Protein AF-A0A521WMK7-F1 (afdb_monomer_lite)

Secondary structure (DSSP, 8-state):
--PPPPPGGGS-------S---S-HHHHHHHHHHHHHHHHHHHHS-HHHHHHHHHHHHHHHHHHHHHHHHTTSS-HHHHHHHHHHHHHHHHHHHHHHHHHHHHHHTS------------

Foldseek 3Di:
DDDDDDDPVVDCPPDDPPDDPAAPQQLLVLLQVLVLVLVVCVVPHDPVSSVVSVVVSVVRSVVSLCVCVVSVNDDNVNSVRSNVNSVVNSVCVVVVVVVVVVVVVPDPDPDDPDDPDDD

pLDDT: mean 77.94, std 15.36, range [40.12, 96.75]

Structure (mmCIF, N/CA/C/O backbone):
data_AF-A0A521WMK7-F1
#
_entry.id   AF-A0A521WMK7-F1
#
loop_
_atom_site.group_PDB
_atom_site.id
_atom_site.type_symbol
_atom_site.label_atom_id
_atom_site.label_alt_id
_atom_site.label_comp_id
_atom_site.label_asym_id
_atom_site.label_entity_id
_atom_site.label_seq_id
_atom_site.pdbx_PDB_ins_code
_atom_site.Cartn_x
_atom_site.Cartn_y
_atom_site.Cartn_z
_atom_site.occupancy
_atom_site.B_iso_or_equiv
_at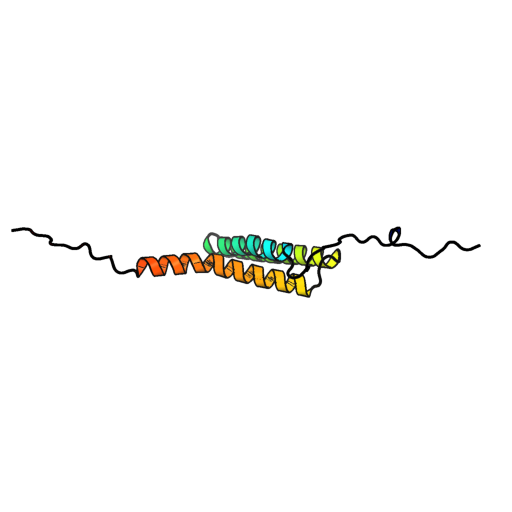om_site.auth_seq_id
_atom_site.auth_comp_id
_atom_site.auth_asym_id
_atom_site.auth_atom_id
_atom_site.pdbx_PDB_model_num
ATOM 1 N N . MET A 1 1 ? 44.479 3.454 -39.095 1.00 40.12 1 MET A N 1
ATOM 2 C CA . MET A 1 1 ? 43.082 3.635 -39.542 1.00 40.12 1 MET A CA 1
ATOM 3 C C . MET A 1 1 ? 42.165 3.337 -38.366 1.00 40.12 1 MET A C 1
ATOM 5 O O . MET A 1 1 ? 42.427 2.375 -37.663 1.00 40.12 1 MET A O 1
ATOM 9 N N . GLN A 1 2 ? 41.198 4.235 -38.144 1.00 51.38 2 GLN A N 1
ATOM 10 C CA . GLN A 1 2 ? 39.879 4.068 -37.507 1.00 51.38 2 GLN A CA 1
ATOM 11 C C . GLN A 1 2 ? 39.718 3.000 -36.408 1.00 51.38 2 GLN A C 1
ATOM 13 O O . GLN A 1 2 ? 39.744 1.804 -36.683 1.00 51.38 2 GLN A O 1
ATOM 18 N N . ARG A 1 3 ? 39.425 3.434 -35.171 1.00 48.44 3 ARG A N 1
ATOM 19 C CA . ARG A 1 3 ? 38.805 2.541 -34.180 1.00 48.44 3 ARG A CA 1
ATOM 20 C C . ARG A 1 3 ? 37.357 2.261 -34.590 1.00 48.44 3 ARG A C 1
ATOM 22 O O . ARG A 1 3 ? 36.616 3.189 -34.908 1.00 48.44 3 ARG A O 1
ATOM 29 N N . GLY A 1 4 ? 37.022 0.971 -34.619 1.00 58.97 4 GLY A N 1
ATOM 30 C CA . GLY A 1 4 ? 35.720 0.429 -34.991 1.00 58.97 4 GLY A CA 1
ATOM 31 C C . GLY A 1 4 ? 34.613 0.741 -33.985 1.00 58.97 4 GLY A C 1
ATOM 32 O O . GLY A 1 4 ? 34.859 1.228 -32.884 1.00 58.97 4 GLY A O 1
ATOM 33 N N . ARG A 1 5 ? 33.383 0.481 -34.428 1.00 60.72 5 ARG A N 1
ATOM 34 C CA . ARG A 1 5 ? 32.121 0.779 -33.741 1.00 60.72 5 ARG A CA 1
ATOM 35 C C . ARG A 1 5 ? 32.047 0.078 -32.369 1.00 60.72 5 ARG A C 1
ATOM 37 O O . ARG A 1 5 ? 32.475 -1.073 -32.300 1.00 60.72 5 ARG A O 1
ATOM 44 N N . PRO A 1 6 ? 31.471 0.722 -31.336 1.00 60.56 6 PRO A N 1
ATOM 45 C CA . PRO A 1 6 ? 31.174 0.085 -30.055 1.00 60.56 6 PRO A CA 1
ATOM 46 C C . PRO A 1 6 ? 30.462 -1.264 -30.229 1.00 60.56 6 PRO A C 1
ATOM 48 O O . PRO A 1 6 ? 29.457 -1.343 -30.938 1.00 60.56 6 PRO A O 1
ATOM 51 N N . THR A 1 7 ? 31.013 -2.310 -29.617 1.00 60.38 7 THR A N 1
ATOM 52 C CA . THR A 1 7 ? 30.410 -3.651 -29.479 1.00 60.38 7 THR A CA 1
ATOM 53 C C . THR A 1 7 ? 29.619 -3.731 -28.171 1.00 60.38 7 THR A C 1
ATOM 55 O O . THR A 1 7 ? 29.798 -2.871 -27.317 1.00 60.38 7 THR A O 1
ATOM 58 N N . ASP A 1 8 ? 28.794 -4.766 -27.971 1.00 55.56 8 ASP A N 1
ATOM 59 C CA . ASP A 1 8 ? 27.893 -4.956 -26.808 1.00 55.56 8 ASP A CA 1
ATOM 60 C C . ASP A 1 8 ? 28.535 -4.774 -25.410 1.00 55.56 8 ASP A C 1
ATOM 62 O O . ASP A 1 8 ? 27.831 -4.627 -24.417 1.00 55.56 8 ASP A O 1
ATOM 66 N N . ALA A 1 9 ? 29.866 -4.726 -25.318 1.00 55.50 9 ALA A N 1
ATOM 67 C CA . ALA A 1 9 ? 30.621 -4.347 -24.123 1.00 55.50 9 ALA A CA 1
ATOM 68 C C . ALA A 1 9 ? 30.491 -2.859 -23.715 1.00 55.50 9 ALA A C 1
ATOM 70 O O . ALA A 1 9 ? 30.765 -2.525 -22.564 1.00 55.50 9 ALA A O 1
ATOM 71 N N . ASP A 1 10 ? 30.076 -1.974 -24.626 1.00 52.16 10 ASP A N 1
ATOM 72 C CA . ASP A 1 10 ? 29.933 -0.529 -24.383 1.00 52.16 10 ASP A CA 1
ATOM 73 C C . ASP A 1 10 ? 28.505 -0.126 -23.965 1.00 52.16 10 ASP A C 1
ATOM 75 O O . ASP A 1 10 ? 28.255 1.021 -23.585 1.00 52.16 10 ASP A O 1
ATOM 79 N N . VAL A 1 11 ? 27.557 -1.067 -24.015 1.00 54.38 11 VAL A N 1
ATOM 80 C CA . VAL A 1 11 ? 26.168 -0.861 -23.598 1.00 54.38 11 VAL A CA 1
ATOM 81 C C . VAL A 1 11 ? 25.956 -1.602 -22.287 1.00 54.38 11 VAL A C 1
ATOM 83 O O . VAL A 1 11 ? 25.845 -2.823 -22.237 1.00 54.38 11 VAL A O 1
ATOM 86 N N . VAL A 1 12 ? 25.902 -0.848 -21.194 1.00 54.19 12 VAL A N 1
ATOM 87 C CA . VAL A 1 12 ? 25.613 -1.382 -19.862 1.00 54.19 12 VAL A CA 1
ATOM 88 C C . VAL A 1 12 ? 24.136 -1.798 -19.807 1.00 54.19 12 VAL A C 1
ATOM 90 O O . VAL A 1 12 ? 23.267 -1.018 -19.423 1.00 54.19 12 VAL A O 1
ATOM 93 N N . ILE A 1 13 ? 23.841 -3.034 -20.210 1.00 55.50 13 ILE A N 1
ATOM 94 C CA . ILE A 1 13 ? 22.547 -3.679 -19.960 1.00 55.50 13 ILE A CA 1
ATOM 95 C C . ILE A 1 13 ? 22.516 -4.036 -18.466 1.00 55.50 13 ILE A C 1
ATOM 97 O O . ILE A 1 13 ? 23.135 -5.011 -18.043 1.00 55.50 13 ILE A O 1
ATOM 101 N N . ARG A 1 14 ? 21.863 -3.210 -17.636 1.00 57.06 14 ARG A N 1
ATOM 102 C CA . ARG A 1 14 ? 21.841 -3.413 -16.171 1.00 57.06 14 ARG A CA 1
ATOM 103 C C . ARG A 1 14 ? 20.937 -4.548 -15.712 1.00 57.06 14 ARG A C 1
ATOM 105 O O . ARG A 1 14 ? 21.234 -5.141 -14.684 1.00 57.06 14 ARG A O 1
ATOM 112 N N . GLU A 1 15 ? 19.901 -4.896 -16.464 1.00 48.47 15 GLU A N 1
ATOM 113 C CA . GLU A 1 15 ? 19.073 -6.061 -16.167 1.00 48.47 15 GLU A CA 1
ATOM 114 C C . GLU A 1 15 ? 18.643 -6.724 -17.480 1.00 48.47 15 GLU A C 1
ATOM 116 O O . GLU A 1 15 ? 18.007 -6.107 -18.329 1.00 48.47 15 GLU A O 1
ATOM 121 N N . HIS A 1 16 ? 18.997 -7.999 -17.646 1.00 49.19 16 HIS A N 1
ATOM 122 C CA . HIS A 1 16 ? 18.308 -8.909 -18.554 1.00 49.19 16 HIS A CA 1
ATOM 123 C C . HIS A 1 16 ? 17.266 -9.675 -17.726 1.00 49.19 16 HIS A C 1
ATOM 125 O O . HIS A 1 16 ? 17.597 -10.736 -17.186 1.00 49.19 16 HIS A O 1
ATOM 131 N N . PRO A 1 17 ? 16.010 -9.207 -17.599 1.00 49.44 17 PRO A N 1
ATOM 132 C CA . PRO A 1 17 ? 14.948 -10.089 -17.160 1.00 49.44 17 PRO A CA 1
ATOM 133 C C . PRO A 1 17 ? 14.651 -11.031 -18.329 1.00 49.44 17 PRO A C 1
ATOM 135 O O . PRO A 1 17 ? 13.853 -10.745 -19.218 1.00 49.44 17 PRO A O 1
ATOM 138 N N . GLY A 1 18 ? 15.363 -12.156 -18.370 1.00 45.84 18 GLY A N 1
ATOM 139 C CA . GLY A 1 18 ? 15.006 -13.309 -19.189 1.00 45.84 18 GLY A CA 1
ATOM 140 C C . GLY A 1 18 ? 13.701 -13.908 -18.669 1.00 45.84 18 GLY A C 1
ATOM 141 O O . GLY A 1 18 ? 13.713 -14.891 -17.938 1.00 45.84 18 GLY A O 1
ATOM 142 N N . GLY A 1 19 ? 12.580 -13.266 -18.981 1.00 53.19 19 GLY A N 1
ATOM 143 C CA . GLY A 1 19 ? 11.240 -13.644 -18.546 1.00 53.19 19 GLY A CA 1
ATOM 144 C C . GLY A 1 19 ? 10.280 -12.480 -18.755 1.00 53.19 19 GLY A C 1
ATOM 145 O O . GLY A 1 19 ? 10.680 -11.327 -18.624 1.00 53.19 19 GLY A O 1
ATOM 146 N N . PHE A 1 20 ? 9.028 -12.764 -19.121 1.00 52.19 20 PHE A N 1
ATOM 147 C CA . PHE A 1 20 ? 7.996 -11.741 -19.308 1.00 52.19 20 PHE A CA 1
ATOM 148 C C . PHE A 1 20 ? 7.956 -10.806 -18.083 1.00 52.19 20 PHE A C 1
ATOM 150 O O . PHE A 1 20 ? 7.531 -11.210 -17.006 1.00 52.19 20 PHE A O 1
ATOM 157 N N . GLY A 1 21 ? 8.427 -9.561 -18.242 1.00 54.62 21 GLY A N 1
ATOM 158 C CA . GLY A 1 21 ? 8.533 -8.553 -17.173 1.00 54.62 21 GLY A CA 1
ATOM 159 C C . GLY A 1 21 ? 7.188 -7.987 -16.707 1.00 54.62 21 GLY A C 1
ATOM 160 O O . GLY A 1 21 ? 7.144 -7.082 -15.875 1.00 54.62 21 GLY A O 1
ATOM 161 N N . PHE A 1 22 ? 6.090 -8.524 -17.233 1.00 49.16 22 PHE A N 1
ATOM 162 C CA . PHE A 1 22 ? 4.738 -8.175 -16.845 1.00 49.16 22 PHE A CA 1
ATOM 163 C C . PHE A 1 22 ? 4.113 -9.300 -16.012 1.00 49.16 22 PHE A C 1
ATOM 165 O O . PHE A 1 22 ? 4.102 -10.448 -16.466 1.00 49.16 22 PHE A O 1
ATOM 172 N N . PRO A 1 23 ? 3.484 -8.987 -14.865 1.00 63.31 23 PRO A N 1
ATOM 173 C CA . PRO A 1 23 ? 3.494 -7.718 -14.120 1.00 63.31 23 PRO A CA 1
ATOM 174 C C . PRO A 1 23 ? 4.737 -7.587 -13.212 1.00 63.31 23 PRO A C 1
ATOM 176 O O . PRO A 1 23 ? 5.404 -8.578 -12.915 1.00 63.31 23 PRO A O 1
ATOM 179 N N . SER A 1 24 ? 5.032 -6.385 -12.696 1.00 69.81 24 SER A N 1
ATOM 180 C CA . SER A 1 24 ? 6.169 -6.214 -11.775 1.00 69.81 24 SER A CA 1
ATOM 181 C C . SER A 1 24 ? 5.922 -6.902 -10.423 1.00 69.81 24 SER A C 1
ATOM 183 O O . SER A 1 24 ? 5.153 -6.414 -9.589 1.00 69.81 24 SER A O 1
ATOM 185 N N . GLY A 1 25 ? 6.620 -8.015 -10.170 1.00 76.00 25 GLY A N 1
ATOM 186 C CA . GLY A 1 25 ? 6.525 -8.772 -8.913 1.00 76.00 25 GLY A CA 1
ATOM 187 C C . GLY A 1 25 ? 6.967 -7.983 -7.671 1.00 76.00 25 GLY A C 1
ATOM 188 O O . GLY A 1 25 ? 6.414 -8.175 -6.586 1.00 76.00 25 GLY A O 1
ATOM 189 N N . HIS A 1 26 ? 7.906 -7.041 -7.826 1.00 81.06 26 HIS A N 1
ATOM 190 C CA . HIS A 1 26 ? 8.330 -6.143 -6.744 1.00 81.06 26 HIS A CA 1
ATOM 191 C C . HIS A 1 26 ? 7.194 -5.211 -6.319 1.00 81.06 26 HIS A C 1
ATOM 193 O O . HIS A 1 26 ? 6.895 -5.096 -5.131 1.00 81.06 26 HIS A O 1
ATOM 199 N N . VAL A 1 27 ? 6.518 -4.589 -7.288 1.00 84.06 27 VAL A N 1
ATOM 200 C CA . VAL A 1 27 ? 5.393 -3.684 -7.017 1.00 84.06 27 VAL A CA 1
ATOM 201 C C . VAL A 1 27 ? 4.190 -4.462 -6.485 1.00 84.06 27 VAL A C 1
ATOM 203 O O . VAL A 1 27 ? 3.533 -4.006 -5.550 1.00 84.06 27 VAL A O 1
ATOM 206 N N . GLN A 1 28 ? 3.939 -5.665 -7.009 1.00 84.94 28 GLN A N 1
ATOM 207 C CA . GLN A 1 28 ? 2.902 -6.567 -6.502 1.00 84.94 28 GLN A CA 1
ATOM 208 C C . GLN A 1 28 ? 3.134 -6.932 -5.028 1.00 84.94 28 GLN A C 1
ATOM 210 O O . GLN A 1 28 ? 2.240 -6.743 -4.202 1.00 84.94 28 GLN A O 1
ATOM 215 N N . SER A 1 29 ? 4.335 -7.412 -4.685 1.00 84.25 29 SER A N 1
ATOM 216 C CA . SER A 1 29 ? 4.684 -7.821 -3.317 1.00 84.25 29 SER A CA 1
ATOM 217 C C . SER A 1 29 ? 4.665 -6.639 -2.348 1.00 84.25 29 SER A C 1
ATOM 219 O O . SER A 1 29 ? 4.111 -6.748 -1.255 1.00 84.25 29 SER A O 1
ATOM 221 N N . ALA A 1 30 ? 5.201 -5.486 -2.763 1.00 88.12 30 ALA A N 1
ATOM 222 C CA . ALA A 1 30 ? 5.149 -4.257 -1.979 1.00 88.12 30 ALA A CA 1
ATOM 223 C C . ALA A 1 30 ? 3.701 -3.835 -1.700 1.00 88.12 30 ALA A C 1
ATOM 225 O O . ALA A 1 30 ? 3.341 -3.568 -0.555 1.00 88.12 30 ALA A O 1
ATOM 226 N N . THR A 1 31 ? 2.848 -3.834 -2.726 1.00 89.25 31 THR A N 1
ATOM 227 C CA . THR A 1 31 ? 1.435 -3.470 -2.575 1.00 89.25 31 THR A CA 1
ATOM 228 C C . THR A 1 31 ? 0.708 -4.418 -1.627 1.00 89.25 31 THR A C 1
ATOM 230 O O . THR A 1 31 ? -0.064 -3.958 -0.788 1.00 89.25 31 THR A O 1
ATOM 233 N N . LEU A 1 32 ? 0.992 -5.722 -1.699 1.00 90.00 32 LEU A N 1
ATOM 234 C CA . LEU A 1 32 ? 0.411 -6.704 -0.788 1.00 90.00 32 LEU A CA 1
ATOM 235 C C . LEU A 1 32 ? 0.824 -6.452 0.667 1.00 90.00 32 LEU A C 1
ATOM 237 O O . LEU A 1 32 ? -0.037 -6.334 1.535 1.00 90.00 32 LEU A O 1
ATOM 241 N N . VAL A 1 33 ? 2.127 -6.344 0.938 1.00 91.62 33 VAL A N 1
ATOM 242 C CA . VAL A 1 33 ? 2.651 -6.201 2.305 1.00 91.62 33 VAL A CA 1
ATOM 243 C C . VAL A 1 33 ? 2.243 -4.861 2.916 1.00 91.62 33 VAL A C 1
ATOM 245 O O . VAL A 1 33 ? 1.641 -4.828 3.992 1.00 91.62 33 VAL A O 1
ATOM 248 N N . TYR A 1 34 ? 2.528 -3.753 2.228 1.00 93.12 34 TYR A N 1
ATOM 249 C CA . TYR A 1 34 ? 2.240 -2.417 2.747 1.00 93.12 34 TYR A CA 1
ATOM 250 C C . TYR A 1 34 ? 0.739 -2.125 2.769 1.00 93.12 34 TYR A C 1
ATOM 252 O O . TYR A 1 34 ? 0.247 -1.537 3.731 1.00 93.12 34 TYR A O 1
ATOM 260 N N . GLY A 1 35 ? -0.011 -2.580 1.761 1.00 91.06 35 GLY A N 1
ATOM 261 C CA . GLY A 1 35 ? -1.464 -2.432 1.720 1.00 91.06 35 GLY A CA 1
ATOM 262 C C . GLY A 1 35 ? -2.159 -3.217 2.831 1.00 91.06 35 GLY A C 1
ATOM 263 O O . GLY A 1 35 ? -3.022 -2.672 3.518 1.00 91.06 35 GLY A O 1
ATOM 264 N N . TYR A 1 36 ? -1.748 -4.464 3.080 1.00 92.62 36 TYR A N 1
ATOM 265 C CA . TYR A 1 36 ? -2.310 -5.264 4.170 1.00 92.62 36 TYR A CA 1
ATOM 266 C C . TYR A 1 36 ? -1.999 -4.662 5.547 1.00 92.62 36 TYR A C 1
ATOM 268 O O . TYR A 1 36 ? -2.892 -4.555 6.389 1.00 92.62 36 TYR A O 1
ATOM 276 N N . ALA A 1 37 ? -0.763 -4.200 5.766 1.00 92.81 37 ALA A N 1
ATOM 277 C CA . ALA A 1 37 ? -0.384 -3.521 7.004 1.00 92.81 37 ALA A CA 1
ATOM 278 C C . ALA A 1 37 ? -1.194 -2.231 7.223 1.00 92.81 37 ALA A C 1
ATOM 280 O O . ALA A 1 37 ? -1.687 -1.993 8.327 1.00 92.81 37 ALA A O 1
ATOM 281 N N . ALA A 1 38 ? -1.396 -1.434 6.169 1.00 93.06 38 ALA A N 1
ATOM 282 C CA . ALA A 1 38 ? -2.210 -0.225 6.227 1.00 93.06 38 ALA A CA 1
ATOM 283 C C . ALA A 1 38 ? -3.671 -0.535 6.592 1.00 93.06 38 ALA A C 1
ATOM 285 O O . ALA A 1 38 ? -4.229 0.109 7.479 1.00 93.06 38 ALA A O 1
ATOM 286 N N . VAL A 1 39 ? -4.279 -1.567 5.993 1.00 93.25 39 VAL A N 1
ATOM 287 C CA . VAL A 1 39 ? -5.632 -2.006 6.375 1.00 93.25 39 VAL A CA 1
ATOM 288 C C . VAL A 1 39 ? -5.666 -2.483 7.831 1.00 93.25 39 VAL A C 1
ATOM 290 O O . VAL A 1 39 ? -6.573 -2.106 8.575 1.00 93.25 39 VAL A O 1
ATOM 293 N N . GLY A 1 40 ? -4.671 -3.251 8.280 1.00 92.69 40 GLY A N 1
ATOM 294 C CA . GLY A 1 40 ? -4.543 -3.650 9.684 1.00 92.69 40 GLY A CA 1
ATOM 295 C C . GLY A 1 40 ? -4.521 -2.445 10.630 1.00 92.69 40 GLY A C 1
ATOM 296 O O . GLY A 1 40 ? -5.266 -2.412 11.610 1.00 92.69 40 GLY A O 1
ATOM 297 N N . ALA A 1 41 ? -3.762 -1.403 10.284 1.00 93.31 41 ALA A N 1
ATOM 298 C CA . ALA A 1 41 ? -3.713 -0.161 11.049 1.00 93.31 41 ALA A CA 1
ATOM 299 C C . ALA A 1 41 ? -5.084 0.532 11.131 1.00 93.31 41 ALA A C 1
ATOM 301 O O . ALA A 1 41 ? -5.464 0.986 12.208 1.00 93.31 41 ALA A O 1
ATOM 302 N N . THR A 1 42 ? -5.873 0.545 10.046 1.00 93.25 42 THR A N 1
ATOM 303 C CA . THR A 1 42 ? -7.241 1.111 10.073 1.00 93.25 42 THR A CA 1
ATOM 304 C C . THR A 1 42 ? -8.187 0.378 11.023 1.00 93.25 42 THR A C 1
ATOM 306 O O . THR A 1 42 ? -9.150 0.976 11.499 1.00 93.25 42 THR A O 1
ATOM 309 N N . ARG A 1 43 ? -7.914 -0.898 11.320 1.00 92.06 43 ARG A N 1
ATOM 310 C CA . ARG A 1 43 ? -8.727 -1.730 12.217 1.00 92.06 43 ARG A CA 1
ATOM 311 C C . ARG A 1 43 ? -8.255 -1.693 13.672 1.00 92.06 43 ARG A C 1
ATOM 313 O O . ARG A 1 43 ? -9.061 -1.942 14.561 1.00 92.06 43 ARG A O 1
ATOM 320 N N . MET A 1 44 ? -6.969 -1.430 13.917 1.00 94.56 44 MET A N 1
ATOM 321 C CA . MET A 1 44 ? -6.341 -1.617 15.235 1.00 94.56 44 MET A CA 1
ATOM 322 C C . MET A 1 44 ? -5.855 -0.322 15.894 1.00 94.56 44 MET A C 1
ATOM 324 O O . MET A 1 44 ? -5.578 -0.322 17.091 1.00 94.56 44 MET A O 1
ATOM 328 N N . MET A 1 45 ? -5.706 0.766 15.138 1.00 95.12 45 MET A N 1
ATOM 329 C CA . MET A 1 45 ? -5.077 2.001 15.614 1.00 95.12 45 MET A CA 1
ATOM 330 C C . MET A 1 45 ? -6.041 3.193 15.585 1.00 95.12 45 MET A C 1
ATOM 332 O O . MET A 1 45 ? -7.145 3.127 15.045 1.00 95.12 45 MET A O 1
ATOM 336 N N . SER A 1 46 ? -5.612 4.320 16.165 1.00 96.62 46 SER A N 1
ATOM 337 C CA . SER A 1 46 ? -6.350 5.583 16.066 1.00 96.62 46 SER A CA 1
ATOM 338 C C . SER A 1 46 ? -6.442 6.059 14.613 1.00 96.62 46 SER A C 1
ATOM 340 O O . SER A 1 46 ? -5.584 5.750 13.785 1.00 96.62 46 SER A O 1
ATOM 342 N N . ARG A 1 47 ? -7.457 6.876 14.302 1.00 94.06 47 ARG A N 1
ATOM 343 C CA . ARG A 1 47 ? -7.674 7.415 12.945 1.00 94.06 47 ARG A CA 1
ATOM 344 C C . ARG A 1 47 ? -6.432 8.114 12.387 1.00 94.06 47 ARG A C 1
ATOM 346 O O . ARG A 1 47 ? -6.114 7.940 11.216 1.00 94.06 47 ARG A O 1
ATOM 353 N N . THR A 1 48 ? -5.717 8.863 13.227 1.00 96.62 48 THR A N 1
ATOM 354 C CA . THR A 1 48 ? -4.483 9.557 12.839 1.00 96.62 48 THR A CA 1
ATOM 355 C C . THR A 1 48 ? -3.358 8.574 12.525 1.00 96.62 48 THR A C 1
ATOM 357 O O . THR A 1 48 ? -2.728 8.690 11.480 1.00 96.62 48 THR A O 1
ATOM 360 N N . ALA A 1 49 ? -3.129 7.574 13.382 1.00 94.69 49 ALA A N 1
ATOM 361 C CA . ALA A 1 49 ? -2.093 6.566 13.153 1.00 94.69 49 ALA A CA 1
ATOM 362 C C . ALA A 1 49 ? -2.386 5.719 11.903 1.00 94.69 49 ALA A C 1
ATOM 364 O O . ALA A 1 49 ? -1.487 5.461 11.106 1.00 94.69 49 ALA A O 1
ATOM 365 N N . ALA A 1 50 ? -3.652 5.362 11.681 1.00 94.50 50 ALA A N 1
ATOM 366 C CA . ALA A 1 50 ? -4.089 4.675 10.473 1.00 94.50 50 ALA A CA 1
ATOM 367 C C . ALA A 1 50 ? -3.866 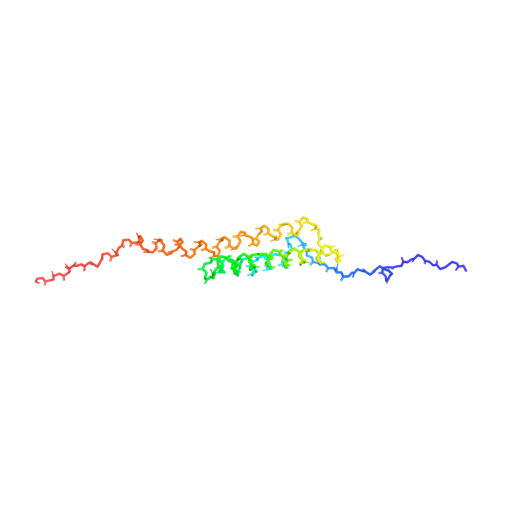5.520 9.209 1.00 94.50 50 ALA A C 1
ATOM 369 O O . ALA A 1 50 ? -3.353 5.011 8.217 1.00 94.50 50 ALA A O 1
ATOM 370 N N . ALA A 1 51 ? -4.196 6.816 9.244 1.00 92.75 51 ALA A N 1
ATOM 371 C CA . ALA A 1 51 ? -3.954 7.721 8.121 1.00 92.75 51 ALA A CA 1
ATOM 372 C C . ALA A 1 51 ? -2.457 7.845 7.792 1.00 92.75 51 ALA A C 1
ATOM 374 O O . ALA A 1 51 ? -2.081 7.802 6.622 1.00 92.75 51 ALA A O 1
ATOM 375 N N . ILE A 1 52 ? -1.600 7.925 8.817 1.00 96.75 52 ILE A N 1
ATOM 376 C CA . ILE A 1 52 ? -0.140 7.929 8.650 1.00 96.75 52 ILE A CA 1
ATOM 377 C C . ILE A 1 52 ? 0.333 6.615 8.018 1.00 96.75 52 ILE A C 1
ATOM 379 O O . ILE A 1 52 ? 1.114 6.647 7.070 1.00 96.75 52 ILE A 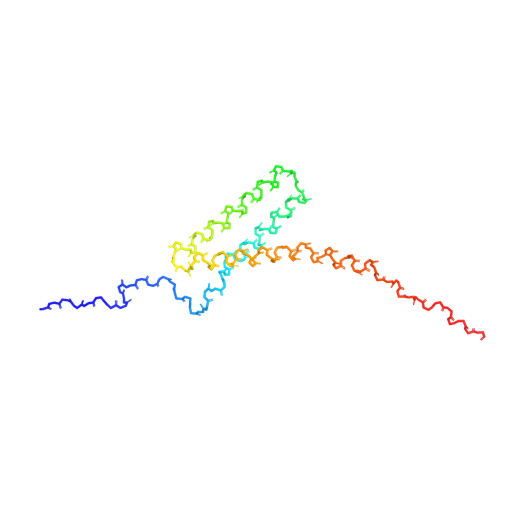O 1
ATOM 383 N N . ALA A 1 53 ? -0.159 5.467 8.490 1.00 94.06 53 ALA A N 1
ATOM 384 C CA . ALA A 1 53 ? 0.204 4.161 7.941 1.00 94.06 53 ALA A CA 1
ATOM 385 C C . ALA A 1 53 ? -0.205 4.015 6.465 1.00 94.06 53 ALA A C 1
ATOM 387 O O . ALA A 1 53 ? 0.583 3.533 5.652 1.00 94.06 53 ALA A O 1
ATOM 388 N N . VAL A 1 54 ? -1.404 4.483 6.100 1.00 92.38 54 VAL A N 1
ATOM 389 C CA . VAL A 1 54 ? -1.874 4.508 4.705 1.00 92.38 54 VAL A CA 1
ATOM 390 C C . VAL A 1 54 ? -0.991 5.413 3.847 1.00 92.38 54 VAL A C 1
ATOM 392 O O . VAL A 1 54 ? -0.546 4.994 2.781 1.00 92.38 54 VAL A O 1
ATOM 395 N N . ALA A 1 55 ? -0.690 6.629 4.309 1.00 93.94 55 ALA A N 1
ATOM 396 C CA . ALA A 1 55 ? 0.179 7.548 3.578 1.00 93.94 55 ALA A CA 1
ATOM 397 C C . ALA A 1 55 ? 1.587 6.959 3.378 1.00 93.94 55 ALA A C 1
ATOM 399 O O . ALA A 1 55 ? 2.114 6.982 2.267 1.00 93.94 55 ALA A O 1
ATOM 400 N N . ALA A 1 56 ? 2.167 6.365 4.424 1.00 95.38 56 ALA A N 1
ATOM 401 C CA . ALA A 1 56 ? 3.471 5.713 4.359 1.00 95.38 56 ALA A CA 1
ATOM 402 C C . ALA A 1 56 ? 3.484 4.539 3.365 1.00 95.38 56 ALA A C 1
ATOM 404 O O . ALA A 1 56 ? 4.420 4.417 2.576 1.00 95.38 56 ALA A O 1
ATOM 405 N N . ALA A 1 57 ? 2.431 3.714 3.351 1.00 93.19 57 ALA A N 1
ATOM 406 C CA . ALA A 1 57 ? 2.287 2.620 2.394 1.00 93.19 57 ALA A CA 1
ATOM 407 C C . ALA A 1 57 ? 2.239 3.126 0.944 1.00 93.19 57 ALA A C 1
ATOM 409 O O . ALA A 1 57 ? 2.954 2.604 0.089 1.00 93.19 57 ALA A O 1
ATOM 410 N N . LEU A 1 58 ? 1.449 4.170 0.668 1.00 91.06 58 LEU A N 1
ATOM 411 C CA . LEU A 1 58 ? 1.354 4.767 -0.669 1.00 91.06 58 LEU A CA 1
ATOM 412 C C . LEU A 1 58 ? 2.696 5.337 -1.140 1.00 91.06 58 LEU A C 1
ATOM 414 O O . LEU A 1 58 ? 3.091 5.111 -2.285 1.00 91.06 58 LEU A O 1
ATOM 418 N N . ILE A 1 59 ? 3.412 6.035 -0.255 1.00 94.44 59 ILE A N 1
ATOM 419 C CA . ILE A 1 59 ? 4.742 6.581 -0.548 1.00 94.44 59 ILE A CA 1
ATOM 420 C C . ILE A 1 59 ? 5.721 5.447 -0.867 1.00 94.44 59 ILE A C 1
ATOM 422 O O . ILE A 1 59 ? 6.402 5.511 -1.888 1.00 94.44 59 ILE A O 1
ATOM 426 N N . ALA A 1 60 ? 5.759 4.390 -0.050 1.00 92.56 60 ALA A N 1
ATOM 427 C CA . ALA A 1 60 ? 6.663 3.259 -0.254 1.00 92.56 60 ALA A CA 1
ATOM 428 C C . ALA A 1 60 ? 6.397 2.531 -1.583 1.00 92.56 60 ALA A C 1
ATOM 430 O O . ALA A 1 60 ? 7.325 2.312 -2.358 1.00 92.56 60 ALA A O 1
ATOM 431 N N . ILE A 1 61 ? 5.134 2.205 -1.883 1.00 90.31 61 ILE A N 1
ATOM 432 C CA . ILE A 1 61 ? 4.753 1.528 -3.135 1.00 90.31 61 ILE A CA 1
ATOM 433 C C . ILE A 1 61 ? 5.123 2.389 -4.347 1.00 90.31 61 ILE A C 1
ATOM 435 O O . ILE A 1 61 ? 5.683 1.881 -5.319 1.00 90.31 61 ILE A O 1
ATOM 439 N N . THR A 1 62 ? 4.856 3.696 -4.276 1.00 87.19 62 THR A N 1
ATOM 440 C CA . THR A 1 62 ? 5.178 4.634 -5.361 1.00 87.19 62 THR A CA 1
ATOM 441 C C . THR A 1 62 ? 6.686 4.756 -5.560 1.00 87.19 62 THR A C 1
ATOM 443 O O . THR A 1 62 ? 7.150 4.703 -6.694 1.00 87.19 62 THR A O 1
ATOM 446 N N . ALA A 1 63 ? 7.461 4.862 -4.477 1.00 91.12 63 ALA A N 1
ATOM 447 C CA . ALA A 1 63 ? 8.919 4.937 -4.539 1.00 91.12 63 ALA A CA 1
ATOM 448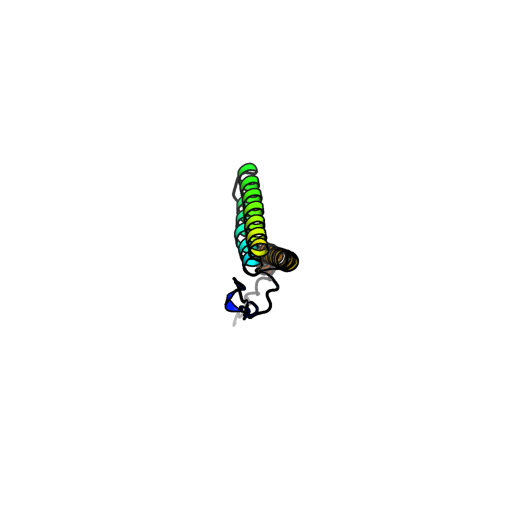 C C . ALA A 1 63 ? 9.531 3.668 -5.154 1.00 91.12 63 ALA A C 1
ATOM 450 O O . ALA A 1 63 ? 10.415 3.763 -6.001 1.00 91.12 63 ALA A O 1
ATOM 451 N N . ILE A 1 64 ? 9.015 2.487 -4.795 1.00 89.69 64 ILE A N 1
ATOM 452 C CA . ILE A 1 64 ? 9.435 1.206 -5.383 1.00 89.69 64 ILE A CA 1
ATOM 453 C C . ILE A 1 64 ? 9.075 1.152 -6.871 1.00 89.69 64 ILE A C 1
ATOM 455 O O . ILE A 1 64 ? 9.908 0.774 -7.690 1.00 89.69 64 ILE A O 1
ATOM 459 N N . GLY A 1 65 ? 7.856 1.555 -7.242 1.00 84.62 65 GLY A N 1
ATOM 460 C CA . GLY A 1 65 ? 7.442 1.635 -8.644 1.00 84.62 65 GLY A CA 1
ATOM 461 C C . GLY A 1 65 ? 8.328 2.580 -9.458 1.00 84.62 65 GLY A C 1
ATOM 462 O O . GLY A 1 65 ? 8.752 2.232 -10.558 1.00 84.62 65 GLY A O 1
ATOM 463 N N . PHE A 1 66 ? 8.665 3.740 -8.893 1.00 86.38 66 PHE A N 1
ATOM 464 C CA . PHE A 1 66 ? 9.565 4.703 -9.518 1.00 86.38 66 PHE A CA 1
ATOM 465 C C . PHE A 1 66 ? 10.974 4.132 -9.706 1.00 86.38 66 PHE A C 1
ATOM 467 O O . PHE A 1 66 ? 11.503 4.221 -10.806 1.00 86.38 66 PHE A O 1
ATOM 474 N N . ASP A 1 67 ? 11.552 3.489 -8.687 1.00 85.38 67 ASP A N 1
ATOM 475 C CA . ASP A 1 67 ? 12.860 2.823 -8.773 1.00 85.38 67 ASP A CA 1
ATOM 476 C C . ASP A 1 67 ? 12.902 1.780 -9.904 1.00 85.38 67 ASP A C 1
ATOM 478 O O . ASP A 1 67 ? 13.866 1.712 -10.670 1.00 85.38 67 ASP A O 1
ATOM 482 N N . ARG A 1 68 ? 11.820 1.010 -10.080 1.00 82.38 68 ARG A N 1
ATOM 483 C CA . ARG A 1 68 ? 11.717 0.016 -11.159 1.00 82.38 68 ARG A CA 1
ATOM 484 C C . ARG A 1 68 ? 11.681 0.640 -12.556 1.00 82.38 68 ARG A C 1
ATOM 486 O O . ARG A 1 68 ? 12.295 0.097 -13.472 1.00 82.38 68 ARG A O 1
ATOM 493 N N . VAL A 1 69 ? 10.990 1.767 -12.726 1.00 84.44 69 VAL A N 1
ATOM 494 C CA . VAL A 1 69 ? 10.952 2.490 -14.011 1.00 84.44 69 VAL A CA 1
ATOM 495 C C . VAL A 1 69 ? 12.271 3.219 -14.263 1.00 84.44 69 VAL A C 1
ATOM 497 O O . VAL A 1 69 ? 12.801 3.169 -15.368 1.00 84.44 69 VAL A O 1
ATOM 500 N N . TYR A 1 70 ? 12.828 3.864 -13.236 1.00 85.38 70 TYR A N 1
ATOM 501 C CA . TYR A 1 70 ? 14.053 4.656 -13.323 1.00 85.38 70 TYR A CA 1
ATOM 502 C C . TYR A 1 70 ? 15.267 3.814 -13.730 1.00 85.38 70 TYR A C 1
ATOM 504 O O . TYR A 1 70 ? 16.056 4.238 -14.570 1.00 85.38 70 TYR A O 1
ATOM 512 N N . ASN A 1 71 ? 15.390 2.596 -13.195 1.00 84.00 71 ASN A N 1
ATOM 513 C CA . ASN A 1 71 ? 16.455 1.668 -13.585 1.00 84.00 71 ASN A CA 1
ATOM 514 C C . ASN A 1 71 ? 16.209 0.984 -14.946 1.00 84.00 71 ASN A C 1
ATOM 516 O O . ASN A 1 71 ? 17.033 0.181 -15.377 1.00 84.00 71 ASN A O 1
ATOM 520 N N . GLY A 1 72 ? 15.093 1.281 -15.625 1.00 77.25 72 GLY A N 1
ATOM 521 C CA . GLY A 1 72 ? 14.729 0.680 -16.910 1.00 77.25 72 GLY A CA 1
ATOM 522 C C . GLY A 1 72 ? 14.278 -0.782 -16.821 1.00 77.25 72 GLY A C 1
ATOM 523 O O . GLY A 1 72 ? 14.202 -1.449 -17.848 1.00 77.25 72 GLY A O 1
ATOM 524 N N . ALA A 1 73 ? 13.980 -1.282 -15.617 1.00 74.25 73 ALA A N 1
ATOM 525 C CA . ALA A 1 73 ? 13.602 -2.677 -15.386 1.00 74.25 73 ALA A CA 1
ATOM 526 C C . ALA A 1 73 ? 12.173 -2.994 -15.855 1.00 74.25 73 ALA A C 1
ATOM 528 O O . ALA A 1 73 ? 11.870 -4.124 -16.231 1.00 74.25 73 ALA A O 1
ATOM 529 N N . HIS A 1 74 ? 11.283 -1.998 -15.806 1.00 79.44 74 HIS A N 1
ATOM 530 C CA . HIS A 1 74 ? 9.861 -2.159 -16.093 1.00 79.44 74 HIS A CA 1
ATOM 531 C C . HIS A 1 74 ? 9.268 -0.930 -16.779 1.00 79.44 74 HIS A C 1
ATOM 533 O O . HIS A 1 74 ? 9.636 0.209 -16.484 1.00 79.44 74 HIS A O 1
ATOM 539 N N . TRP A 1 75 ? 8.271 -1.157 -17.633 1.00 82.44 75 TRP A N 1
ATOM 540 C CA . TRP A 1 75 ? 7.437 -0.083 -18.160 1.00 82.44 75 TRP A CA 1
ATOM 541 C C . TRP A 1 75 ? 6.488 0.439 -17.070 1.00 82.44 75 TRP A C 1
ATOM 543 O O . TRP A 1 75 ? 6.077 -0.323 -16.188 1.00 82.44 75 TRP A O 1
ATOM 553 N N . PRO A 1 76 ? 6.041 1.709 -17.142 1.00 80.06 76 PRO A N 1
ATOM 554 C CA . PRO A 1 76 ? 5.021 2.231 -16.229 1.00 80.06 76 PRO A CA 1
ATOM 555 C C . PRO A 1 76 ? 3.740 1.375 -16.187 1.00 80.06 76 PRO A C 1
ATOM 557 O O . PRO A 1 76 ? 3.100 1.260 -15.140 1.00 80.06 76 PRO A O 1
ATOM 560 N N . SER A 1 77 ? 3.389 0.721 -17.301 1.00 77.12 77 SER A N 1
ATOM 561 C CA . SER A 1 77 ? 2.277 -0.235 -17.385 1.00 77.12 77 SER A CA 1
ATOM 562 C C . SER A 1 77 ? 2.485 -1.488 -16.529 1.00 77.12 77 SER A C 1
ATOM 564 O O . SER A 1 77 ? 1.525 -1.9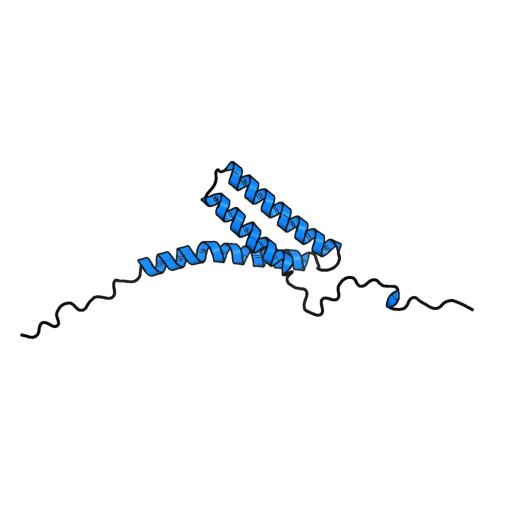87 -15.944 1.00 77.12 77 SER A O 1
ATOM 566 N N . ASP A 1 78 ? 3.720 -1.982 -16.402 1.00 76.31 78 ASP A N 1
ATOM 567 C CA . ASP A 1 78 ? 4.040 -3.179 -15.612 1.00 76.31 78 ASP A CA 1
ATOM 568 C C . ASP A 1 78 ? 3.943 -2.885 -14.110 1.00 76.31 78 ASP A C 1
ATOM 570 O O . ASP A 1 78 ? 3.509 -3.733 -13.325 1.00 76.31 78 ASP A O 1
ATOM 574 N N . VAL A 1 79 ? 4.306 -1.658 -13.717 1.00 78.94 79 VAL A N 1
ATOM 575 C CA . VAL A 1 79 ? 4.136 -1.127 -12.357 1.00 78.94 79 VAL A CA 1
ATOM 576 C C . VAL A 1 79 ? 2.653 -0.980 -12.023 1.00 78.94 79 VAL A C 1
ATOM 578 O O . VAL A 1 79 ? 2.215 -1.461 -10.979 1.00 78.94 79 VAL A O 1
ATOM 581 N N . ALA A 1 80 ? 1.859 -0.388 -12.920 1.00 79.62 80 ALA A N 1
ATOM 582 C CA . ALA A 1 80 ? 0.415 -0.266 -12.732 1.00 79.62 80 ALA A CA 1
ATOM 583 C C . ALA A 1 80 ? -0.269 -1.642 -12.628 1.00 79.62 80 ALA A C 1
ATOM 585 O O . ALA A 1 80 ? -1.072 -1.865 -11.722 1.00 79.62 80 ALA A O 1
ATOM 586 N N . GLY A 1 81 ? 0.097 -2.593 -13.496 1.00 79.81 81 GLY A N 1
ATOM 587 C CA . GLY A 1 81 ? -0.393 -3.972 -13.438 1.00 79.81 81 GLY A CA 1
ATOM 588 C C . GLY A 1 81 ? -0.028 -4.676 -12.127 1.00 79.81 81 GLY A C 1
ATOM 589 O O . GLY A 1 81 ? -0.885 -5.298 -11.499 1.00 79.81 81 GLY A O 1
ATOM 590 N N . GLY A 1 82 ? 1.218 -4.519 -11.664 1.00 78.44 82 GLY A N 1
ATOM 591 C CA . GLY A 1 82 ? 1.673 -5.042 -10.374 1.00 78.44 82 GLY A CA 1
ATOM 592 C C . GLY A 1 82 ? 0.893 -4.462 -9.191 1.00 78.44 82 GLY A C 1
ATOM 593 O O . GLY A 1 82 ? 0.450 -5.214 -8.322 1.00 78.44 82 GLY A O 1
ATOM 594 N N . ALA A 1 83 ? 0.654 -3.148 -9.186 1.00 83.69 83 ALA A N 1
ATOM 595 C CA . ALA A 1 83 ? -0.121 -2.475 -8.145 1.00 83.69 83 ALA A CA 1
ATOM 596 C C . ALA A 1 83 ? -1.587 -2.938 -8.120 1.00 83.69 83 ALA A C 1
ATOM 598 O O . ALA A 1 83 ? -2.128 -3.220 -7.051 1.00 83.69 83 ALA A O 1
ATOM 599 N N . LEU A 1 84 ? -2.226 -3.087 -9.285 1.00 87.06 84 LEU A N 1
ATOM 600 C CA . LEU A 1 84 ? -3.605 -3.577 -9.377 1.00 87.06 84 LEU A CA 1
ATOM 601 C C . LEU A 1 84 ? -3.742 -5.002 -8.837 1.00 87.06 84 LEU A C 1
ATOM 603 O O . LEU A 1 84 ? -4.640 -5.275 -8.041 1.00 87.06 84 LEU A O 1
ATOM 607 N N . ILE A 1 85 ? -2.840 -5.909 -9.223 1.00 83.81 85 ILE A N 1
ATOM 608 C CA . ILE A 1 85 ? -2.887 -7.289 -8.729 1.00 83.81 85 ILE A CA 1
ATOM 609 C C . ILE A 1 85 ? -2.599 -7.329 -7.229 1.00 83.81 85 ILE A C 1
ATOM 611 O O . ILE A 1 85 ? -3.295 -8.024 -6.492 1.00 83.81 85 ILE A O 1
ATOM 615 N N . GLY A 1 86 ? -1.618 -6.559 -6.754 1.00 81.25 86 GLY A N 1
ATOM 616 C CA . GLY A 1 86 ? -1.350 -6.431 -5.325 1.00 81.25 86 GLY A CA 1
ATOM 617 C C . GLY A 1 86 ? -2.576 -5.948 -4.545 1.00 81.25 86 GLY A C 1
ATOM 618 O O . GLY A 1 86 ? -2.909 -6.526 -3.514 1.00 81.25 86 GLY A O 1
ATOM 619 N N . LEU A 1 87 ? -3.309 -4.959 -5.067 1.00 87.56 87 LEU A N 1
ATOM 620 C CA . LEU A 1 87 ? -4.539 -4.459 -4.452 1.00 87.56 87 LEU A CA 1
ATOM 621 C C . LEU A 1 87 ? -5.645 -5.524 -4.414 1.00 87.56 87 LEU A C 1
ATOM 623 O O . LEU A 1 87 ? -6.293 -5.695 -3.382 1.00 87.56 87 LEU A O 1
ATOM 627 N N . LEU A 1 88 ? -5.838 -6.275 -5.504 1.00 89.69 88 LEU A N 1
ATOM 628 C CA . LEU A 1 88 ? -6.788 -7.393 -5.541 1.00 89.69 88 LEU A CA 1
ATOM 629 C C . LEU A 1 88 ? -6.456 -8.448 -4.478 1.00 89.69 88 LEU A C 1
ATOM 631 O O . LEU A 1 88 ? -7.357 -8.940 -3.797 1.00 89.69 88 LEU A O 1
ATOM 635 N N . LEU A 1 89 ? -5.170 -8.757 -4.295 1.00 87.94 89 LEU A N 1
ATOM 636 C CA . LEU A 1 89 ? -4.716 -9.688 -3.263 1.00 87.94 89 LEU A CA 1
ATOM 637 C C . LEU A 1 89 ? -4.955 -9.146 -1.848 1.00 87.94 89 LEU A C 1
ATOM 639 O O . LEU A 1 89 ? -5.375 -9.914 -0.986 1.00 87.94 89 LEU A O 1
ATOM 643 N N . VAL A 1 90 ? -4.769 -7.844 -1.604 1.00 89.44 90 VAL A N 1
ATOM 644 C CA . VAL A 1 90 ? -5.115 -7.215 -0.313 1.00 89.44 90 VAL A CA 1
ATOM 645 C C . VAL A 1 90 ? -6.609 -7.353 -0.030 1.00 89.44 90 VAL A C 1
ATOM 647 O O . VAL A 1 90 ? -6.990 -7.787 1.057 1.00 89.44 90 VAL A O 1
ATOM 650 N N . VAL A 1 91 ?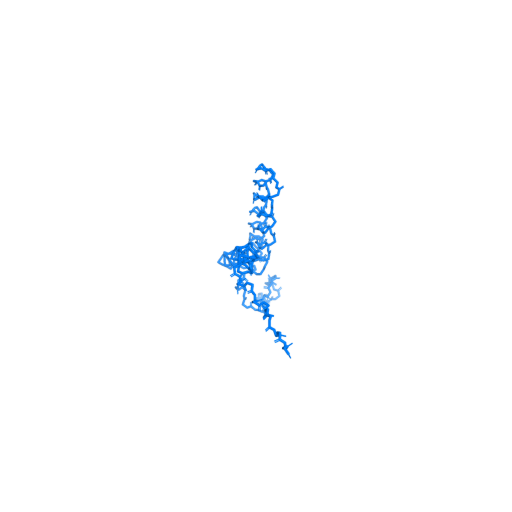 -7.467 -7.040 -1.007 1.00 89.06 91 VAL A N 1
ATOM 651 C CA . VAL A 1 91 ? -8.924 -7.190 -0.860 1.00 89.06 91 VAL A CA 1
ATOM 652 C C . VAL A 1 91 ? -9.282 -8.644 -0.558 1.00 89.06 91 VAL A C 1
ATOM 654 O O . VAL A 1 91 ? -10.019 -8.908 0.391 1.00 89.06 91 VAL A O 1
ATOM 657 N N . ALA A 1 92 ? -8.727 -9.599 -1.306 1.00 86.88 92 ALA A N 1
ATOM 658 C CA . ALA A 1 92 ? -8.957 -11.018 -1.061 1.00 86.88 92 ALA A CA 1
ATOM 659 C C . ALA A 1 92 ? -8.495 -11.441 0.344 1.00 86.88 92 ALA A C 1
ATOM 661 O O . ALA A 1 92 ? -9.254 -12.088 1.062 1.00 86.88 92 ALA A O 1
ATOM 662 N N . ALA A 1 93 ? -7.297 -11.033 0.775 1.00 87.62 93 ALA A N 1
ATOM 663 C CA . ALA A 1 93 ? -6.740 -11.368 2.086 1.00 87.62 93 ALA A CA 1
ATOM 664 C C . ALA A 1 93 ? -7.590 -10.837 3.251 1.00 87.62 93 ALA A C 1
ATOM 666 O O . ALA A 1 93 ? -7.681 -11.479 4.296 1.00 87.62 93 ALA A O 1
ATOM 667 N N . VAL A 1 94 ? -8.237 -9.685 3.067 1.00 88.94 94 VAL A N 1
ATOM 668 C CA . VAL A 1 94 ? -9.087 -9.057 4.085 1.00 88.94 94 VAL A CA 1
ATOM 669 C C . VAL A 1 94 ? -10.491 -9.668 4.107 1.00 88.94 94 VAL A C 1
ATOM 671 O O . VAL A 1 94 ? -11.013 -9.965 5.181 1.00 88.94 94 VAL A O 1
ATOM 674 N N . GLN A 1 95 ? -11.096 -9.890 2.938 1.00 87.94 95 GLN A N 1
ATOM 675 C CA . GLN A 1 95 ? -12.505 -10.287 2.830 1.00 87.94 95 GLN A CA 1
ATOM 676 C C . GLN A 1 95 ? -12.722 -11.802 2.913 1.00 87.94 95 GLN A C 1
ATOM 678 O O . GLN A 1 95 ? -13.729 -12.264 3.457 1.00 87.94 95 GLN A O 1
ATOM 683 N N . LEU A 1 96 ? -11.784 -12.603 2.401 1.00 88.00 96 LEU A N 1
ATOM 684 C CA . LEU A 1 96 ? -11.919 -14.060 2.362 1.00 88.00 96 LEU A CA 1
ATOM 685 C C . LEU A 1 96 ? -12.091 -14.681 3.762 1.00 88.00 96 LEU A C 1
ATOM 687 O O . LEU A 1 96 ? -12.983 -15.519 3.921 1.00 88.00 96 LEU A O 1
ATOM 691 N N . PRO A 1 97 ? -11.333 -14.281 4.803 1.00 85.44 97 PRO A N 1
ATOM 692 C CA . PRO A 1 97 ? -11.519 -14.828 6.145 1.00 85.44 97 PRO A CA 1
ATOM 693 C C . PRO A 1 97 ? -12.905 -14.529 6.731 1.00 85.44 97 PRO A C 1
ATOM 695 O O . PRO A 1 97 ? -13.491 -15.384 7.393 1.00 85.44 97 PRO A O 1
ATOM 698 N N . GLU A 1 98 ? -13.446 -13.333 6.491 1.00 86.44 98 GLU A N 1
ATOM 699 C CA . GLU A 1 98 ? -14.768 -12.920 6.980 1.00 86.44 98 GLU A CA 1
ATOM 700 C C . GLU A 1 98 ? -15.894 -13.674 6.261 1.00 86.44 98 GLU A C 1
ATOM 702 O O . GLU A 1 98 ? -16.821 -14.184 6.899 1.00 86.44 98 GLU A O 1
ATOM 707 N N . TRP A 1 99 ? -15.759 -13.858 4.949 1.00 82.19 99 TRP A N 1
ATOM 708 C CA . TRP A 1 99 ? -16.669 -14.675 4.150 1.00 82.19 99 TRP A CA 1
ATOM 709 C C . TRP A 1 99 ? -16.658 -16.152 4.577 1.00 82.19 99 TRP A C 1
ATOM 711 O O . TRP A 1 99 ? -17.715 -16.755 4.777 1.00 82.19 99 TRP A O 1
ATOM 721 N N . LEU A 1 100 ? -15.472 -16.736 4.792 1.00 86.69 100 LEU A N 1
ATOM 722 C CA . LEU A 1 100 ? -15.324 -18.119 5.263 1.00 86.69 100 LEU A CA 1
ATOM 723 C C . LEU A 1 100 ? -15.912 -18.325 6.665 1.00 86.69 100 LEU A C 1
ATOM 725 O O . LEU A 1 100 ? -16.492 -19.381 6.935 1.00 86.69 100 LEU A O 1
ATOM 729 N N . ARG A 1 101 ? -15.765 -17.339 7.561 1.00 87.94 101 ARG A N 1
ATOM 730 C CA . ARG A 1 101 ? -16.381 -17.357 8.898 1.00 87.94 101 ARG A CA 1
ATOM 731 C C . ARG A 1 101 ? -17.904 -17.333 8.807 1.00 87.94 101 ARG A C 1
ATOM 733 O O . ARG A 1 101 ? -18.556 -18.172 9.425 1.00 87.94 101 ARG A O 1
ATOM 740 N N . SER A 1 102 ? -18.450 -16.449 7.976 1.00 86.50 102 SER A N 1
ATOM 741 C CA . SER A 1 102 ? -19.896 -16.324 7.766 1.00 86.50 102 SER A CA 1
ATOM 742 C C . SER A 1 102 ? -20.508 -17.627 7.233 1.00 86.50 102 SER A C 1
ATOM 744 O O . SER A 1 102 ? -21.522 -18.088 7.744 1.00 86.50 102 SER A O 1
ATOM 746 N N . ARG A 1 103 ? -19.842 -18.309 6.287 1.00 84.56 103 ARG A N 1
ATOM 747 C CA . ARG A 1 103 ? -20.315 -19.604 5.753 1.00 84.56 103 ARG A CA 1
ATOM 748 C C . ARG A 1 103 ? -20.292 -20.753 6.758 1.00 84.56 103 ARG A C 1
ATOM 750 O O . ARG A 1 103 ? -21.166 -21.617 6.709 1.00 84.56 103 ARG A O 1
ATOM 757 N N . ARG A 1 104 ? -19.302 -20.789 7.656 1.00 83.56 104 ARG A N 1
ATOM 758 C CA . ARG A 1 104 ? -19.259 -21.789 8.737 1.00 83.56 104 ARG A CA 1
ATOM 759 C C . ARG A 1 104 ? -20.372 -21.566 9.751 1.00 83.56 104 ARG A C 1
ATOM 761 O O . ARG A 1 104 ? -20.997 -22.538 10.154 1.00 83.56 104 ARG A O 1
ATOM 768 N N . ALA A 1 105 ? -20.644 -20.312 10.109 1.00 78.06 105 ALA A N 1
ATOM 769 C CA . ALA A 1 105 ? -21.733 -19.965 11.020 1.00 78.06 105 ALA A CA 1
ATOM 770 C C . ALA A 1 105 ? -23.121 -20.315 10.449 1.00 78.06 105 ALA A C 1
ATOM 772 O O . ALA A 1 105 ? -24.026 -20.643 11.208 1.00 78.06 105 ALA A O 1
ATOM 773 N N . SER A 1 106 ? -23.283 -20.292 9.122 1.00 71.94 106 SER A N 1
ATOM 774 C CA . SER A 1 106 ? -24.534 -20.660 8.441 1.00 71.94 106 SER A CA 1
ATOM 775 C C . SER A 1 106 ? -24.666 -22.146 8.088 1.00 71.94 106 SER A C 1
ATOM 777 O O . SER A 1 106 ? -25.679 -22.525 7.506 1.00 71.94 106 SER A O 1
ATOM 779 N N . SER A 1 107 ? -23.678 -22.999 8.390 1.00 71.12 107 SER A N 1
ATOM 780 C CA . SER A 1 107 ? -23.840 -24.444 8.183 1.00 71.12 107 SER A CA 1
ATOM 781 C C . SER A 1 107 ? -24.829 -24.987 9.219 1.00 71.12 107 SER A C 1
ATOM 783 O O . SER A 1 107 ? -24.533 -24.890 10.412 1.00 71.12 107 SER A O 1
ATOM 785 N N . PRO A 1 108 ? -25.982 -25.552 8.805 1.00 63.88 108 PRO A N 1
ATOM 786 C CA . PRO A 1 108 ? -26.932 -26.148 9.733 1.00 63.88 108 PRO A CA 1
ATOM 787 C C . PRO A 1 108 ? -26.198 -27.189 10.563 1.00 63.88 108 PRO A C 1
ATOM 789 O O . PRO A 1 108 ? -25.447 -27.996 10.003 1.00 63.88 108 PRO A O 1
ATOM 792 N N . ALA A 1 109 ? -26.386 -27.144 11.884 1.00 63.56 109 ALA A N 1
ATOM 793 C CA . ALA A 1 109 ? -25.903 -28.173 12.788 1.00 63.56 109 ALA A CA 1
ATOM 794 C C . ALA A 1 109 ? -26.226 -29.526 12.153 1.00 63.56 109 ALA A C 1
ATOM 796 O O . ALA A 1 109 ? -27.393 -29.836 11.908 1.00 63.56 109 ALA A O 1
ATOM 797 N N . ARG A 1 110 ? -25.183 -30.279 11.787 1.00 64.19 110 ARG A N 1
ATOM 798 C CA . ARG A 1 110 ? -25.325 -31.644 11.291 1.00 64.19 110 ARG A CA 1
ATOM 799 C C . ARG A 1 110 ? -26.072 -32.360 12.404 1.00 64.19 110 ARG A C 1
ATOM 801 O O . ARG A 1 110 ? -25.495 -32.532 13.476 1.00 64.19 110 ARG A O 1
ATOM 808 N N . GLY A 1 111 ? -27.363 -32.619 12.190 1.00 54.34 111 GLY A N 1
ATOM 809 C CA . GLY A 1 111 ? -28.228 -33.201 13.198 1.00 54.34 111 GLY A CA 1
ATOM 810 C C . GLY A 1 111 ? -27.523 -34.426 13.738 1.00 54.34 111 GLY A C 1
ATOM 811 O O . GLY A 1 111 ? -27.219 -35.352 12.988 1.00 54.34 111 GLY A O 1
ATOM 812 N N . THR A 1 112 ? -27.174 -34.390 15.018 1.00 64.69 112 THR A N 1
ATOM 813 C CA . THR A 1 112 ? -26.927 -35.616 15.753 1.00 64.69 112 THR A CA 1
ATOM 814 C C . THR A 1 112 ? -28.190 -36.443 15.538 1.00 64.69 112 THR A C 1
ATOM 816 O O . THR A 1 112 ? -29.271 -35.912 15.811 1.00 64.69 112 THR A O 1
ATOM 819 N N . PRO A 1 113 ? -28.120 -37.672 15.003 1.00 59.34 113 PRO A N 1
ATOM 820 C CA . PRO A 1 113 ? -29.247 -38.569 15.132 1.00 59.34 113 PRO A CA 1
ATOM 821 C C . PRO A 1 113 ? -29.422 -38.761 16.639 1.00 59.34 113 PRO A C 1
ATOM 823 O O . PRO A 1 113 ? -28.629 -39.442 17.292 1.00 59.34 113 PRO A O 1
ATOM 826 N N . ALA A 1 114 ? -30.392 -38.048 17.209 1.00 67.44 114 ALA A N 1
ATOM 827 C CA . ALA A 1 114 ? -31.070 -38.527 18.392 1.00 67.44 114 ALA A CA 1
ATOM 828 C C . ALA A 1 114 ? -31.654 -39.909 18.040 1.00 67.44 114 ALA A C 1
ATOM 830 O O . ALA A 1 114 ? -31.831 -40.212 16.869 1.00 67.44 114 ALA A O 1
ATOM 831 N N . ASP A 1 115 ? -31.862 -40.739 19.055 1.00 61.91 115 ASP A N 1
ATOM 832 C CA . ASP A 1 115 ? -32.778 -41.884 19.037 1.00 61.91 115 ASP A CA 1
ATOM 833 C C . ASP A 1 115 ? -32.532 -43.101 18.117 1.00 61.91 115 ASP A C 1
ATOM 835 O O . ASP A 1 115 ? -33.462 -43.678 17.570 1.00 61.91 115 ASP A O 1
ATOM 839 N N . ALA A 1 116 ? -31.337 -43.701 18.160 1.00 59.66 116 ALA A N 1
ATOM 840 C CA . ALA A 1 116 ? -31.275 -45.172 18.070 1.00 59.66 116 ALA A CA 1
ATOM 841 C C . ALA A 1 116 ? -31.609 -45.795 19.441 1.00 59.66 116 ALA A C 1
ATOM 843 O O . ALA A 1 116 ? -30.771 -46.425 20.087 1.00 59.66 116 ALA A O 1
ATOM 844 N N . GLY A 1 117 ? -32.832 -45.548 19.918 1.00 56.03 117 GLY A N 1
ATOM 845 C CA . GLY A 1 117 ? -33.426 -46.295 21.018 1.00 56.03 117 GLY A CA 1
ATOM 846 C C . GLY A 1 117 ? -33.752 -47.702 20.532 1.00 56.03 117 GLY A C 1
ATOM 847 O O . GLY A 1 117 ? -34.741 -47.901 19.834 1.00 56.03 117 GLY A O 1
ATOM 848 N N . PHE A 1 118 ? -32.907 -48.670 20.880 1.00 61.16 118 PHE A N 1
ATOM 849 C CA . PHE A 1 118 ? -33.287 -50.077 20.835 1.00 61.16 118 PHE A CA 1
ATOM 850 C C . PHE A 1 118 ? -34.112 -50.373 22.089 1.00 61.16 118 PHE A C 1
ATOM 852 O O . PHE A 1 118 ? -33.619 -50.208 23.208 1.00 61.16 118 PHE A O 1
ATOM 859 N N . GLY A 1 119 ? -35.385 -50.706 21.865 1.00 60.91 119 GLY A N 1
ATOM 860 C CA . GLY A 1 119 ? -36.255 -51.339 22.855 1.00 60.91 119 GLY A CA 1
ATOM 861 C C . GLY A 1 119 ? -35.962 -52.822 23.034 1.00 60.91 119 GLY A C 1
ATOM 862 O O . GLY A 1 119 ? -35.002 -53.327 22.406 1.00 60.91 119 GLY A O 1
#

Sequence (119 aa):
MQRGRPTDADVVIREHPGGFGFPSGHVQSATLVYGYAAVGATRMMSRTAAAIAVAAALIAITAIGFDRVYNGAHWPSDVAGGALIGLLLVVAAVQLPEWLRSRRASSPARGTPADAGFG

Radius of gyration: 25.5 Å; chains: 1; bounding box: 79×61×62 Å